Protein AF-A0A5C6QG01-F1 (afdb_monomer)

Organism: NCBI:txid89401

Structure (mmCIF, N/CA/C/O backbone):
data_AF-A0A5C6QG01-F1
#
_entry.id   AF-A0A5C6QG01-F1
#
loop_
_atom_site.group_PDB
_atom_site.id
_atom_site.type_symbol
_atom_site.label_atom_id
_atom_site.label_alt_id
_atom_site.label_comp_id
_atom_site.label_asym_id
_atom_site.label_entity_id
_atom_site.label_seq_id
_atom_site.pdbx_PDB_ins_code
_atom_site.Cartn_x
_atom_site.Cartn_y
_atom_site.Cartn_z
_atom_site.occupancy
_atom_site.B_iso_or_equiv
_atom_site.auth_seq_id
_atom_site.auth_comp_id
_atom_site.auth_asym_id
_atom_site.auth_atom_id
_atom_site.pdbx_PDB_model_num
ATOM 1 N N . MET A 1 1 ? 1.631 -19.355 11.812 1.00 61.16 1 MET A N 1
ATOM 2 C CA . MET A 1 1 ? 1.173 -19.157 10.414 1.00 61.16 1 MET A CA 1
ATOM 3 C C . MET A 1 1 ? 0.473 -17.817 10.198 1.00 61.16 1 MET A C 1
ATOM 5 O O . MET A 1 1 ? 0.927 -17.067 9.349 1.00 61.16 1 MET A O 1
ATOM 9 N N . PHE A 1 2 ? -0.559 -17.463 10.976 1.00 71.25 2 PHE A N 1
ATOM 10 C CA . PHE A 1 2 ? -1.342 -16.231 10.757 1.00 71.25 2 PHE A CA 1
ATOM 11 C C . PHE A 1 2 ? -0.507 -14.933 10.783 1.00 71.25 2 PHE A C 1
ATOM 13 O O . PHE A 1 2 ? -0.665 -14.075 9.923 1.00 71.25 2 PHE A O 1
ATOM 20 N N . ASN A 1 3 ? 0.452 -14.825 11.710 1.00 76.44 3 ASN A N 1
ATOM 21 C CA . ASN A 1 3 ? 1.293 -13.629 11.832 1.00 76.44 3 ASN A CA 1
ATOM 22 C C . ASN A 1 3 ? 2.228 -13.421 10.627 1.00 76.44 3 ASN A C 1
ATOM 24 O O . ASN A 1 3 ? 2.418 -12.289 10.189 1.00 76.44 3 ASN A O 1
ATOM 28 N N . PHE A 1 4 ? 2.762 -14.513 10.066 1.00 82.06 4 PHE A N 1
ATOM 29 C CA . PHE A 1 4 ? 3.597 -14.477 8.863 1.00 82.06 4 PHE A CA 1
ATOM 30 C C . PHE A 1 4 ? 2.789 -13.991 7.660 1.00 82.06 4 PHE A C 1
ATOM 32 O O . PHE A 1 4 ? 3.205 -13.052 6.997 1.00 82.06 4 PHE A O 1
ATOM 39 N N . ILE A 1 5 ? 1.584 -14.539 7.457 1.00 83.56 5 ILE A N 1
ATOM 40 C CA . ILE A 1 5 ? 0.675 -14.119 6.379 1.00 83.56 5 ILE A CA 1
ATOM 41 C C . ILE A 1 5 ? 0.360 -12.622 6.490 1.00 83.56 5 ILE A C 1
ATOM 43 O O . ILE A 1 5 ? 0.463 -11.906 5.502 1.00 83.56 5 ILE A O 1
ATOM 47 N N . ILE A 1 6 ? 0.051 -12.122 7.692 1.00 81.81 6 ILE A N 1
ATOM 48 C CA . ILE A 1 6 ? -0.205 -10.688 7.905 1.00 81.81 6 ILE A CA 1
ATOM 49 C C . ILE A 1 6 ? 1.010 -9.839 7.509 1.00 81.81 6 ILE A C 1
ATOM 51 O O . ILE A 1 6 ? 0.855 -8.827 6.827 1.00 81.81 6 ILE A 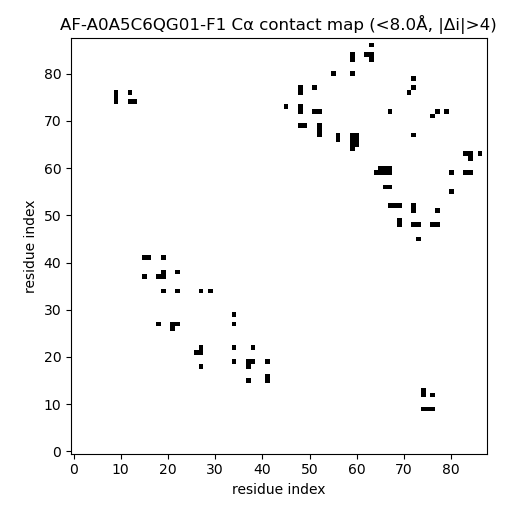O 1
ATOM 55 N N . HIS A 1 7 ? 2.213 -10.228 7.936 1.00 84.19 7 HIS A N 1
ATOM 56 C CA . HIS A 1 7 ? 3.427 -9.460 7.652 1.00 84.19 7 HIS A CA 1
ATOM 57 C C . HIS A 1 7 ? 3.780 -9.497 6.162 1.00 84.19 7 HIS A C 1
ATOM 59 O O . HIS A 1 7 ? 4.071 -8.451 5.584 1.00 84.19 7 HIS A O 1
ATOM 65 N N . SER A 1 8 ? 3.682 -10.663 5.522 1.00 86.19 8 SER A N 1
ATOM 66 C CA . SER A 1 8 ? 3.915 -10.819 4.085 1.00 86.19 8 SER A CA 1
ATOM 67 C C . SER A 1 8 ? 2.917 -10.014 3.256 1.00 86.19 8 SER A C 1
ATOM 69 O O . SER A 1 8 ? 3.328 -9.299 2.348 1.00 86.19 8 SER A O 1
ATOM 71 N N . THR A 1 9 ? 1.624 -10.046 3.591 1.00 87.00 9 THR A N 1
ATOM 72 C CA . THR A 1 9 ? 0.607 -9.261 2.876 1.00 87.00 9 THR A CA 1
ATOM 73 C C . THR A 1 9 ? 0.832 -7.760 3.038 1.00 87.00 9 THR A C 1
ATOM 75 O O . THR A 1 9 ? 0.689 -7.019 2.069 1.00 87.00 9 THR A O 1
ATOM 78 N N . LYS A 1 10 ? 1.249 -7.292 4.222 1.00 87.44 10 LYS A N 1
ATOM 79 C CA . LYS A 1 10 ? 1.625 -5.882 4.423 1.00 87.44 10 LYS A CA 1
ATOM 80 C C . LYS A 1 10 ? 2.851 -5.485 3.607 1.00 87.44 10 LYS A C 1
ATOM 82 O O . LYS A 1 10 ? 2.850 -4.419 3.000 1.00 87.44 10 LYS A O 1
ATOM 87 N N . ALA A 1 11 ? 3.874 -6.339 3.566 1.00 90.31 11 ALA A N 1
ATOM 88 C CA . ALA A 1 11 ? 5.061 -6.102 2.750 1.00 90.31 11 ALA A CA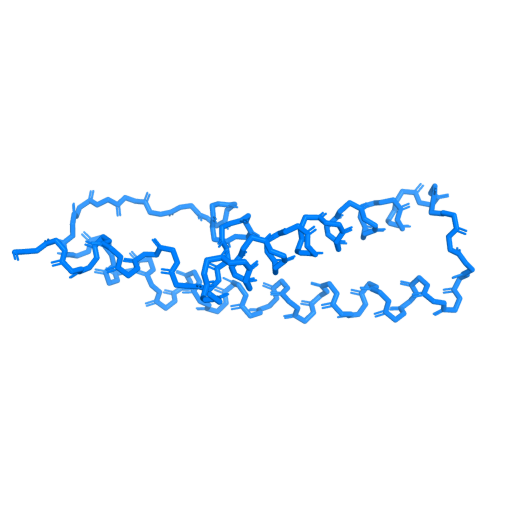 1
ATOM 89 C C . ALA A 1 11 ? 4.711 -6.042 1.254 1.00 90.31 11 ALA A C 1
ATOM 91 O O . ALA A 1 11 ? 5.175 -5.148 0.551 1.00 90.31 11 ALA A O 1
ATOM 92 N N . LEU A 1 12 ? 3.835 -6.935 0.783 1.00 91.50 12 LEU A N 1
ATOM 93 C CA . LEU A 1 12 ? 3.329 -6.927 -0.591 1.00 91.50 12 LEU A CA 1
ATOM 94 C C . LEU A 1 12 ? 2.500 -5.676 -0.895 1.00 91.50 12 LEU A C 1
ATOM 96 O O . LEU A 1 12 ? 2.673 -5.089 -1.957 1.00 91.50 12 LEU A O 1
ATOM 100 N N . LEU A 1 13 ? 1.646 -5.236 0.032 1.00 91.50 13 LEU A N 1
ATOM 101 C CA . LEU A 1 13 ? 0.862 -4.009 -0.116 1.00 91.50 13 LEU A CA 1
ATOM 102 C C . LEU A 1 13 ? 1.771 -2.775 -0.208 1.00 91.50 13 LEU A C 1
ATOM 104 O O . LEU A 1 13 ? 1.587 -1.938 -1.086 1.00 91.50 13 LEU A O 1
ATOM 108 N N . ALA A 1 14 ? 2.792 -2.688 0.648 1.00 91.81 14 ALA A N 1
ATOM 109 C CA . ALA A 1 14 ? 3.791 -1.625 0.577 1.00 91.81 14 ALA A CA 1
ATOM 110 C C . ALA A 1 14 ? 4.567 -1.663 -0.750 1.00 91.81 14 ALA A C 1
ATOM 112 O O . ALA A 1 14 ? 4.721 -0.630 -1.401 1.00 91.81 14 ALA A O 1
ATOM 113 N N . GLY A 1 15 ? 4.999 -2.851 -1.184 1.00 92.69 15 GLY A N 1
ATOM 114 C CA . GLY A 1 15 ? 5.659 -3.045 -2.476 1.00 92.69 15 GLY A CA 1
ATOM 115 C C . GLY A 1 15 ? 4.779 -2.617 -3.651 1.00 92.69 15 GLY A C 1
ATOM 116 O O . GLY A 1 15 ? 5.248 -1.914 -4.541 1.00 92.69 15 GLY A O 1
ATOM 117 N N . LEU A 1 16 ? 3.490 -2.962 -3.622 1.00 93.38 16 LEU A N 1
ATOM 118 C CA . LEU A 1 16 ? 2.507 -2.550 -4.621 1.00 93.38 16 LEU A CA 1
ATOM 119 C C . LEU A 1 16 ? 2.393 -1.021 -4.698 1.00 93.38 16 LEU A C 1
ATOM 121 O O . LEU A 1 16 ? 2.450 -0.472 -5.796 1.00 93.38 16 LEU A O 1
ATOM 125 N N . TRP A 1 17 ? 2.293 -0.327 -3.560 1.00 94.31 17 TRP A N 1
ATOM 126 C CA . TRP A 1 17 ? 2.244 1.138 -3.544 1.00 94.31 17 TRP A CA 1
ATOM 127 C C . TRP A 1 17 ? 3.521 1.772 -4.095 1.00 94.31 17 TRP A C 1
ATOM 129 O O . TRP A 1 17 ? 3.438 2.676 -4.924 1.00 94.31 17 TRP A O 1
ATOM 139 N N . ILE A 1 18 ? 4.695 1.278 -3.688 1.00 93.25 18 ILE A N 1
ATOM 140 C CA . ILE A 1 18 ? 5.987 1.770 -4.189 1.00 93.25 18 ILE A CA 1
ATOM 141 C C . ILE A 1 18 ? 6.062 1.597 -5.708 1.00 93.25 18 ILE A C 1
ATOM 143 O O . ILE A 1 18 ? 6.359 2.552 -6.422 1.00 93.25 18 ILE A O 1
ATOM 147 N N . MET A 1 19 ? 5.737 0.406 -6.215 1.00 92.81 19 MET A N 1
ATOM 148 C CA . MET A 1 19 ? 5.773 0.125 -7.650 1.00 92.81 19 MET A CA 1
ATOM 149 C C . MET A 1 19 ? 4.744 0.947 -8.432 1.00 92.81 19 MET A C 1
ATOM 151 O O . MET A 1 19 ? 5.043 1.403 -9.535 1.00 92.81 19 MET A O 1
ATOM 155 N N . ALA A 1 20 ? 3.560 1.193 -7.866 1.00 92.44 20 ALA A N 1
ATOM 156 C CA . ALA A 1 20 ? 2.552 2.050 -8.483 1.00 92.44 20 ALA A CA 1
ATOM 157 C C . ALA A 1 20 ? 3.034 3.506 -8.581 1.00 92.44 20 ALA A C 1
ATOM 159 O O . ALA A 1 20 ? 2.886 4.125 -9.634 1.00 92.44 20 ALA A O 1
ATOM 160 N N . ILE A 1 21 ? 3.667 4.036 -7.528 1.00 93.25 21 ILE A N 1
ATOM 161 C CA . ILE A 1 21 ? 4.257 5.384 -7.532 1.00 93.25 21 ILE A CA 1
ATOM 162 C C . ILE A 1 21 ? 5.387 5.470 -8.564 1.00 93.25 21 ILE A C 1
ATOM 164 O O . ILE A 1 21 ? 5.394 6.390 -9.378 1.00 93.25 21 ILE A O 1
ATOM 168 N N . LEU A 1 22 ? 6.303 4.495 -8.590 1.00 93.06 22 LEU A N 1
ATOM 169 C CA . LEU A 1 22 ? 7.373 4.440 -9.594 1.00 93.06 22 LEU A CA 1
ATOM 170 C C . LEU A 1 22 ? 6.815 4.390 -11.021 1.00 93.06 22 LEU A C 1
ATOM 172 O O . LEU A 1 22 ? 7.349 5.051 -11.912 1.00 93.06 22 LEU A O 1
ATOM 176 N N . GLY A 1 23 ? 5.720 3.655 -11.229 1.00 89.69 23 GLY A N 1
ATOM 177 C CA . GLY A 1 23 ? 4.986 3.638 -12.490 1.00 89.69 23 GLY A CA 1
ATOM 178 C C . GLY A 1 23 ? 4.428 5.012 -12.863 1.00 89.69 23 GLY A C 1
ATOM 179 O O . GLY A 1 23 ? 4.659 5.494 -13.967 1.00 89.69 23 GLY A O 1
ATOM 180 N N . LEU A 1 24 ? 3.742 5.689 -11.943 1.00 89.25 24 LEU A N 1
ATOM 181 C CA . LEU A 1 24 ? 3.161 7.012 -12.203 1.00 89.25 24 LEU A CA 1
ATOM 182 C C . LEU A 1 24 ? 4.216 8.079 -12.524 1.00 89.25 24 LEU A C 1
ATOM 184 O O . LEU A 1 24 ? 3.970 8.948 -13.356 1.00 89.25 24 LEU A O 1
ATOM 188 N N . VAL A 1 25 ? 5.396 7.997 -11.906 1.00 92.00 25 VAL A N 1
ATOM 189 C CA . VAL A 1 25 ? 6.510 8.930 -12.156 1.00 92.00 25 VAL A CA 1
ATOM 190 C C . VAL A 1 25 ? 7.383 8.477 -13.341 1.00 92.00 25 VAL A C 1
ATOM 192 O O . VAL A 1 25 ? 8.347 9.144 -13.692 1.00 92.00 25 VAL A O 1
ATOM 195 N N . SER A 1 26 ? 7.031 7.379 -14.022 1.00 85.56 26 SER A N 1
ATOM 196 C CA . SER A 1 26 ? 7.777 6.830 -15.170 1.00 85.56 26 SER A CA 1
ATOM 197 C C . SER A 1 26 ? 9.229 6.424 -14.856 1.00 85.56 26 SER A C 1
ATOM 199 O O . SER A 1 26 ? 10.080 6.426 -15.739 1.00 85.56 26 SER A O 1
ATOM 201 N N . ILE A 1 27 ? 9.516 6.045 -13.603 1.00 90.81 27 ILE A N 1
ATOM 202 C CA . ILE A 1 27 ? 10.830 5.543 -13.135 1.00 90.81 27 ILE A CA 1
ATOM 203 C C . ILE A 1 27 ? 10.762 4.021 -12.875 1.00 90.81 27 ILE A C 1
ATOM 205 O O . ILE A 1 27 ? 11.649 3.416 -12.278 1.00 90.81 27 ILE A O 1
ATOM 209 N N . SER A 1 28 ? 9.674 3.367 -13.286 1.00 85.38 28 SER A N 1
ATOM 210 C CA . SER A 1 28 ? 9.481 1.941 -13.034 1.00 85.38 28 SER A CA 1
ATOM 211 C C . SER A 1 28 ? 10.498 1.092 -13.804 1.00 85.38 28 SER A C 1
ATOM 213 O O . SER A 1 28 ? 10.663 1.289 -15.006 1.00 85.38 28 SER A O 1
ATOM 215 N N . PRO A 1 29 ? 11.132 0.096 -13.157 1.00 86.44 29 PRO A N 1
ATOM 216 C CA . PRO A 1 29 ? 11.983 -0.873 -13.845 1.00 86.44 29 PRO A CA 1
ATOM 217 C C . PRO A 1 29 ? 11.176 -1.915 -14.645 1.00 86.44 29 PRO A C 1
ATOM 219 O O . PRO A 1 29 ? 11.763 -2.768 -15.306 1.00 86.44 29 PRO A O 1
ATOM 222 N N . LEU A 1 30 ? 9.840 -1.899 -14.550 1.00 86.75 30 LEU A N 1
ATOM 223 C CA . LEU A 1 30 ? 8.969 -2.831 -15.265 1.00 86.75 30 LEU A CA 1
ATOM 224 C C . LEU A 1 30 ? 8.746 -2.399 -16.721 1.00 86.75 30 LEU A C 1
ATOM 226 O O . LEU A 1 30 ? 8.604 -1.206 -16.987 1.00 86.75 30 LEU A O 1
ATOM 230 N N . PRO A 1 31 ? 8.584 -3.358 -17.650 1.00 89.56 31 PRO A N 1
ATOM 231 C CA . PRO A 1 31 ? 8.064 -3.064 -18.980 1.00 89.56 31 PRO A CA 1
ATOM 232 C C . PRO A 1 31 ? 6.664 -2.436 -18.910 1.00 89.56 31 PRO A C 1
ATOM 234 O O . PRO A 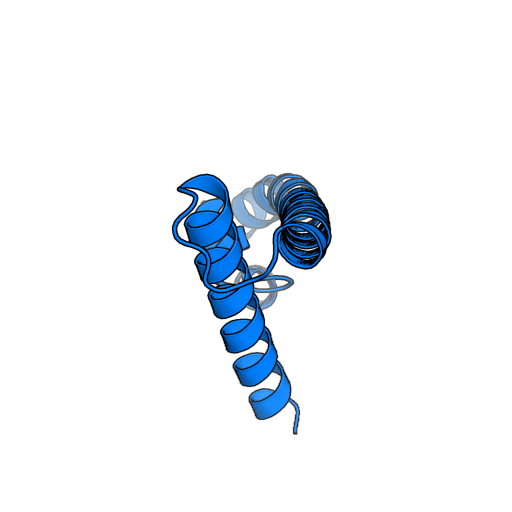1 31 ? 5.868 -2.752 -18.019 1.00 89.56 31 PRO A O 1
ATOM 237 N N . SER A 1 32 ? 6.343 -1.591 -19.890 1.00 85.25 32 SER A N 1
ATOM 238 C CA . SER A 1 32 ? 5.091 -0.820 -19.956 1.00 85.25 32 SER A CA 1
ATOM 239 C C . SER A 1 32 ? 3.830 -1.689 -19.879 1.00 85.25 32 SER A C 1
ATOM 241 O O . SER A 1 32 ? 2.858 -1.311 -19.226 1.00 85.25 32 SER A O 1
ATOM 243 N N . GLU A 1 33 ? 3.860 -2.879 -20.478 1.00 87.56 33 GLU A N 1
ATOM 244 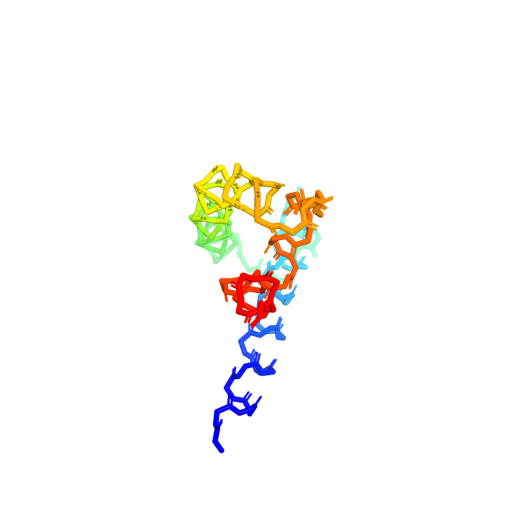C CA . GLU A 1 33 ? 2.761 -3.850 -20.439 1.00 87.56 33 GLU A CA 1
ATOM 245 C C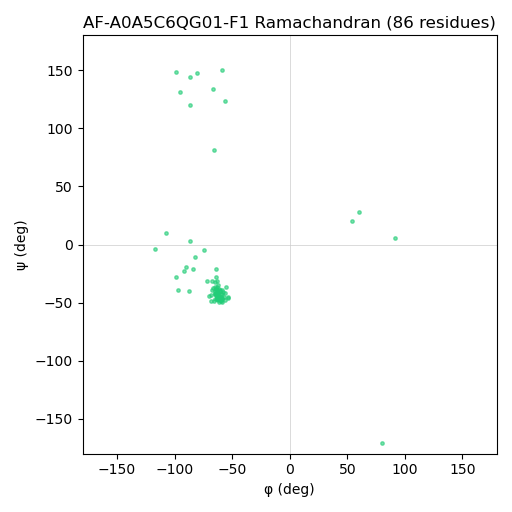 . GLU A 1 33 ? 2.430 -4.274 -19.000 1.00 87.56 33 GLU A C 1
ATOM 247 O O . GLU A 1 33 ? 1.279 -4.210 -18.572 1.00 87.56 33 GLU A O 1
ATOM 252 N N . TYR A 1 34 ? 3.448 -4.627 -18.209 1.00 89.81 34 TYR A N 1
ATOM 253 C CA . TYR A 1 34 ? 3.284 -5.022 -16.806 1.00 89.81 34 TYR A CA 1
ATOM 254 C C . TYR A 1 34 ? 2.932 -3.845 -15.901 1.00 89.81 34 TYR A C 1
ATOM 256 O O . TYR A 1 34 ? 2.204 -4.014 -14.921 1.00 89.81 34 TYR A O 1
ATOM 264 N N . GLN A 1 35 ? 3.409 -2.649 -16.237 1.00 88.88 35 GLN A N 1
ATOM 265 C CA . GLN A 1 35 ? 3.088 -1.436 -15.500 1.00 88.88 35 GLN A CA 1
ATOM 266 C C . GLN A 1 35 ? 1.592 -1.103 -15.572 1.00 88.88 35 GLN A C 1
ATOM 268 O O . GLN A 1 35 ? 1.018 -0.712 -14.556 1.00 88.88 35 GLN A O 1
ATOM 273 N N . LEU A 1 36 ? 0.943 -1.312 -16.724 1.00 88.75 36 LEU A N 1
ATOM 274 C CA . LEU A 1 36 ? -0.506 -1.125 -16.861 1.00 88.75 36 LEU A CA 1
ATOM 275 C C . LEU A 1 36 ? -1.292 -2.094 -15.970 1.00 88.75 36 LEU A C 1
ATOM 277 O O . LEU A 1 36 ? -2.189 -1.661 -15.244 1.00 88.75 36 LEU A O 1
ATOM 281 N N . TYR A 1 37 ? -0.929 -3.380 -15.964 1.00 92.56 37 TYR A N 1
ATOM 282 C CA . TYR A 1 37 ? -1.572 -4.369 -15.091 1.00 92.56 37 TYR A CA 1
ATOM 283 C C . TYR A 1 37 ? -1.361 -4.051 -13.607 1.00 92.56 37 TYR A C 1
ATOM 285 O O . TYR A 1 37 ? -2.301 -4.140 -12.815 1.00 92.56 37 TYR A O 1
ATOM 293 N N . LEU A 1 38 ? -0.149 -3.635 -13.227 1.00 93.00 38 LEU A N 1
ATOM 294 C CA . LEU A 1 38 ? 0.166 -3.249 -11.853 1.00 93.00 38 LEU A CA 1
ATOM 295 C C . LEU A 1 38 ? -0.643 -2.026 -11.416 1.00 93.00 38 LEU A C 1
ATOM 297 O O . LEU A 1 38 ? -1.175 -2.007 -10.307 1.00 93.00 38 LEU A O 1
ATOM 301 N N . LEU A 1 39 ? -0.775 -1.024 -12.287 1.00 92.50 39 LEU A N 1
ATOM 302 C CA . LEU A 1 39 ? -1.536 0.185 -11.992 1.00 92.50 39 LEU A CA 1
ATOM 303 C C . LEU A 1 39 ? -3.038 -0.107 -11.880 1.00 92.50 39 LEU A C 1
ATOM 305 O O . LEU A 1 39 ? -3.692 0.406 -10.972 1.00 92.50 39 LEU A O 1
ATOM 309 N N . ALA A 1 40 ? -3.574 -0.978 -12.740 1.00 93.62 40 ALA A N 1
ATOM 310 C CA . ALA A 1 40 ? -4.954 -1.448 -12.641 1.00 93.62 40 ALA A CA 1
ATOM 311 C C . ALA A 1 40 ? -5.202 -2.189 -11.317 1.00 93.62 40 ALA A C 1
ATOM 313 O O . ALA A 1 40 ? -6.176 -1.899 -10.619 1.00 93.62 40 ALA A O 1
ATOM 314 N N . LEU A 1 41 ? -4.290 -3.087 -10.924 1.00 94.31 41 LEU A N 1
ATOM 315 C CA . LEU A 1 41 ? -4.354 -3.780 -9.637 1.00 94.31 41 LEU A CA 1
ATOM 316 C C . LEU A 1 41 ? -4.306 -2.791 -8.464 1.00 94.31 41 LEU A C 1
ATOM 318 O O . LEU A 1 41 ? -5.137 -2.875 -7.561 1.00 94.31 41 LEU A O 1
ATOM 322 N N . ALA A 1 42 ? -3.382 -1.828 -8.493 1.00 94.25 42 ALA A N 1
ATOM 323 C CA . ALA A 1 42 ? -3.282 -0.789 -7.472 1.00 94.25 42 ALA A CA 1
ATOM 324 C C . ALA A 1 42 ? -4.552 0.068 -7.388 1.00 94.25 42 ALA A C 1
ATOM 326 O O . ALA A 1 42 ? -5.010 0.370 -6.287 1.00 94.25 42 ALA A O 1
ATOM 327 N N . GLY A 1 43 ? -5.170 0.386 -8.528 1.00 94.56 43 GLY A N 1
ATOM 328 C CA . GLY A 1 43 ? -6.456 1.076 -8.591 1.00 94.56 43 GLY A CA 1
ATOM 329 C C . GLY A 1 43 ? -7.591 0.281 -7.940 1.00 94.56 43 GLY A C 1
ATOM 330 O O . GLY A 1 43 ? -8.338 0.829 -7.132 1.00 94.56 43 GLY A O 1
ATOM 331 N N . ILE A 1 44 ? -7.697 -1.022 -8.217 1.00 94.44 44 ILE A N 1
ATOM 332 C CA . ILE A 1 44 ? -8.706 -1.891 -7.585 1.00 94.44 44 ILE A CA 1
ATOM 333 C C . ILE A 1 44 ? -8.488 -1.953 -6.071 1.00 94.44 44 ILE A C 1
ATOM 335 O O . ILE A 1 44 ? -9.429 -1.763 -5.298 1.00 94.44 44 ILE A O 1
ATOM 339 N N . VAL A 1 45 ? -7.246 -2.176 -5.634 1.00 92.88 45 VAL A N 1
ATOM 340 C CA . VAL A 1 45 ? -6.894 -2.210 -4.209 1.00 92.88 45 VAL A CA 1
ATOM 341 C C . VAL A 1 45 ? -7.236 -0.876 -3.544 1.00 92.88 45 VAL A C 1
ATOM 343 O O . VAL A 1 45 ? -7.821 -0.871 -2.460 1.00 92.88 45 VAL A O 1
ATOM 346 N N . LEU A 1 46 ? -6.950 0.254 -4.194 1.00 92.69 46 LEU A N 1
ATOM 347 C CA . LEU A 1 46 ? -7.309 1.585 -3.707 1.00 92.69 46 LEU A CA 1
ATOM 348 C C . LEU A 1 46 ? -8.823 1.744 -3.520 1.00 92.69 46 LEU A C 1
ATOM 350 O O . LEU A 1 46 ? -9.259 2.242 -2.482 1.00 92.69 46 LEU A O 1
ATOM 354 N N . LEU A 1 47 ? -9.625 1.297 -4.493 1.00 93.25 47 LEU A N 1
ATOM 355 C CA . LEU A 1 47 ? -11.088 1.356 -4.419 1.00 93.25 47 LEU A CA 1
ATOM 356 C C . LEU A 1 47 ? -11.635 0.528 -3.255 1.00 93.25 47 LEU A C 1
ATOM 358 O O . LEU A 1 47 ? -12.513 0.999 -2.532 1.00 93.25 47 LEU A O 1
ATOM 362 N N . VAL A 1 48 ? -11.093 -0.670 -3.031 1.00 92.19 48 VAL A N 1
ATOM 363 C CA . VAL A 1 48 ? -11.479 -1.512 -1.889 1.00 92.19 48 VAL A CA 1
ATOM 364 C C . VAL A 1 48 ? -11.196 -0.792 -0.567 1.00 92.19 48 VAL A C 1
ATOM 366 O O . VAL A 1 48 ? -12.096 -0.688 0.267 1.00 92.19 48 VAL A O 1
ATOM 369 N N . HIS A 1 49 ? -10.001 -0.215 -0.405 1.00 91.25 49 HIS A N 1
ATOM 370 C CA . HIS A 1 49 ? -9.649 0.559 0.792 1.00 91.25 49 HIS A CA 1
ATOM 371 C C . HIS A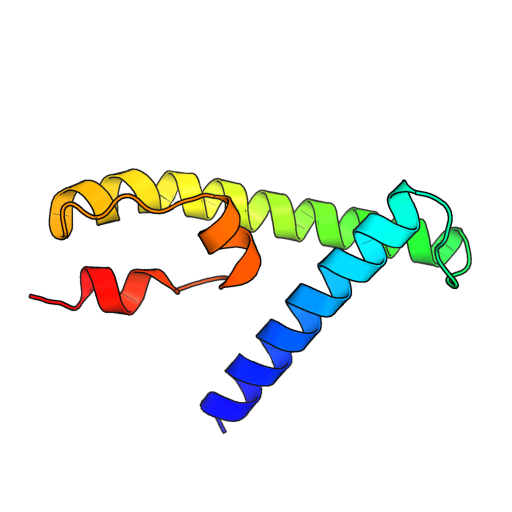 1 49 ? -10.515 1.816 0.959 1.00 91.25 49 HIS A C 1
ATOM 373 O O . HIS A 1 49 ? -10.794 2.232 2.083 1.00 91.25 49 HIS A O 1
ATOM 379 N N . LEU A 1 50 ? -10.964 2.431 -0.139 1.00 91.56 50 LEU A N 1
ATOM 380 C CA . LEU A 1 50 ? -11.852 3.592 -0.096 1.00 91.56 50 LEU A CA 1
ATOM 381 C C . LEU A 1 50 ? -13.246 3.214 0.415 1.00 91.56 50 LEU A C 1
ATOM 383 O O . LEU A 1 50 ? -13.761 3.862 1.328 1.00 91.56 50 LEU A O 1
ATOM 387 N N . ILE A 1 51 ? -13.837 2.153 -0.140 1.00 91.31 51 ILE A N 1
ATOM 388 C CA . ILE A 1 51 ? -15.139 1.627 0.297 1.00 91.31 51 ILE A CA 1
ATOM 389 C C . ILE A 1 51 ? -15.073 1.247 1.776 1.00 91.31 51 ILE A C 1
ATOM 391 O O . ILE A 1 51 ? -15.944 1.609 2.567 1.00 91.31 51 ILE A O 1
ATOM 395 N N . GLU A 1 52 ? -14.006 0.557 2.155 1.00 89.31 52 GLU A N 1
ATOM 396 C CA . GLU A 1 52 ? -13.736 0.155 3.523 1.00 89.31 52 GLU A CA 1
ATOM 397 C C . GLU A 1 52 ? -13.615 1.347 4.477 1.00 89.31 52 GLU A C 1
ATOM 399 O O . GLU A 1 52 ? -14.284 1.381 5.513 1.00 89.31 52 GLU A O 1
ATOM 404 N N . PHE A 1 53 ? -12.830 2.361 4.113 1.00 90.25 53 PHE A N 1
ATOM 405 C CA . PHE A 1 53 ? -12.694 3.579 4.901 1.00 90.25 53 PHE A CA 1
ATOM 406 C C . PHE A 1 53 ? -14.051 4.246 5.146 1.00 90.25 53 PHE A C 1
ATOM 408 O O . PHE A 1 53 ? -14.379 4.568 6.289 1.00 90.25 53 PHE A O 1
ATOM 41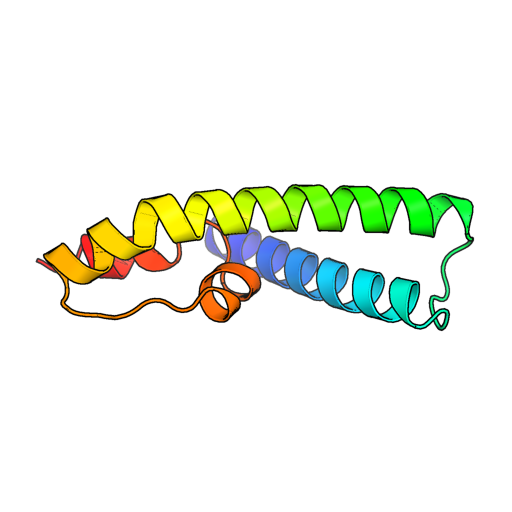5 N N . PHE A 1 54 ? -14.874 4.406 4.107 1.00 89.19 54 PHE A N 1
ATOM 416 C CA . PHE A 1 54 ? -16.210 4.988 4.252 1.00 89.19 54 PHE A CA 1
ATOM 417 C C . PHE A 1 54 ? -17.131 4.134 5.128 1.00 89.19 54 PHE A C 1
ATOM 419 O O . PHE A 1 54 ? -17.812 4.672 6.006 1.00 89.19 54 PHE A O 1
ATOM 426 N N . ALA A 1 55 ? -17.125 2.813 4.938 1.00 88.12 55 ALA A N 1
ATOM 427 C CA . ALA A 1 55 ? -17.953 1.888 5.708 1.00 88.12 55 ALA A CA 1
ATOM 428 C C . ALA A 1 55 ? -17.573 1.850 7.198 1.00 88.12 55 ALA A C 1
ATOM 430 O O . ALA A 1 55 ? -18.437 1.635 8.058 1.00 8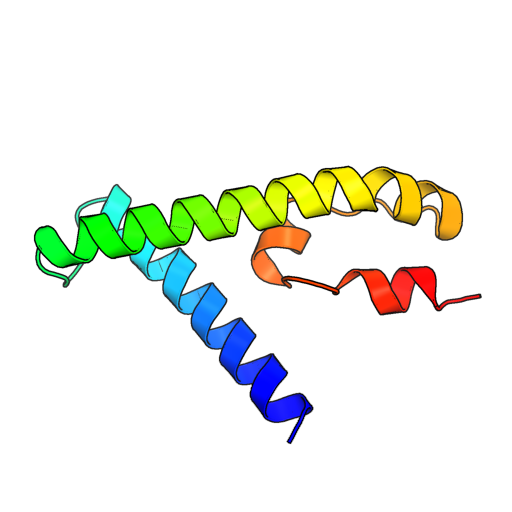8.12 55 ALA A O 1
ATOM 431 N N . MET A 1 56 ? -16.290 2.053 7.512 1.00 88.31 56 MET A N 1
ATOM 432 C CA . MET A 1 56 ? -15.762 1.912 8.867 1.00 88.31 56 MET A CA 1
ATOM 433 C C . MET A 1 56 ? -15.606 3.236 9.613 1.00 88.31 56 MET A C 1
ATOM 435 O O . MET A 1 56 ? -15.749 3.235 10.836 1.00 88.31 56 MET A O 1
ATOM 439 N N . LYS A 1 57 ? -15.388 4.366 8.929 1.00 85.25 57 LYS A N 1
ATOM 440 C CA . LYS A 1 57 ? -15.163 5.683 9.557 1.00 85.25 57 LYS A CA 1
ATOM 441 C C . LYS A 1 57 ? -16.266 6.054 10.544 1.00 85.25 57 LYS A C 1
ATOM 443 O O . LYS A 1 57 ? -15.980 6.488 11.657 1.00 85.25 57 LYS A O 1
ATOM 448 N N . THR A 1 58 ? -17.523 5.855 10.158 1.00 84.06 58 THR A N 1
ATOM 449 C CA . THR A 1 58 ? -18.684 6.159 11.006 1.00 84.06 58 THR A CA 1
ATOM 450 C C . THR A 1 58 ? -18.794 5.186 12.178 1.00 84.06 58 THR A C 1
ATOM 452 O O . THR A 1 58 ? -18.979 5.606 13.321 1.00 84.06 58 THR A O 1
ATOM 455 N N . LYS A 1 59 ? -18.604 3.886 11.919 1.00 84.38 59 LYS A N 1
ATOM 456 C CA . LYS A 1 59 ? -18.670 2.830 12.938 1.00 84.38 59 LYS A CA 1
ATOM 457 C C . LYS A 1 59 ? -17.589 2.993 14.003 1.00 84.38 59 LYS A C 1
ATOM 459 O O . LYS A 1 59 ? -17.913 2.934 15.186 1.00 84.38 59 LYS A O 1
ATOM 464 N N . VAL A 1 60 ? -16.339 3.231 13.610 1.00 84.69 60 VAL A N 1
ATOM 465 C CA . VAL A 1 60 ? -15.225 3.420 14.552 1.00 84.69 60 VAL A CA 1
ATOM 466 C C . VAL A 1 60 ? -15.423 4.696 15.365 1.00 84.69 60 VAL A C 1
ATOM 468 O O . VAL A 1 60 ? -15.424 4.621 16.592 1.00 84.69 60 VAL A O 1
ATOM 471 N N . LYS A 1 61 ? -15.737 5.828 14.718 1.00 83.06 61 LYS A N 1
ATOM 472 C CA . LYS A 1 61 ? -16.003 7.093 15.420 1.00 83.06 61 LYS A CA 1
ATOM 473 C C . LYS A 1 61 ? -17.119 6.957 16.461 1.00 83.06 61 LYS A C 1
ATOM 47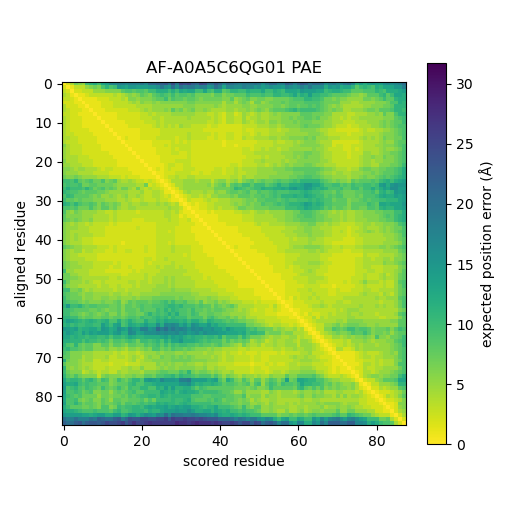5 O O . LYS A 1 61 ? -16.976 7.447 17.573 1.00 83.06 61 LYS A O 1
ATOM 480 N N . SER A 1 62 ? -18.197 6.239 16.133 1.00 82.88 62 SER A N 1
ATOM 481 C CA . SER A 1 62 ? -19.323 6.028 17.055 1.00 82.88 62 SER A CA 1
ATOM 482 C C . SER A 1 62 ? -18.991 5.161 18.275 1.00 82.88 62 SER A C 1
ATOM 484 O O . SER A 1 62 ? -19.580 5.356 19.334 1.00 82.88 62 SER A O 1
ATOM 486 N N . LYS A 1 63 ? -18.069 4.196 18.143 1.00 82.44 63 LYS A N 1
ATOM 487 C CA . LYS A 1 63 ? -17.777 3.208 19.194 1.00 82.44 63 LYS A CA 1
ATOM 488 C C . LYS A 1 63 ? -16.582 3.565 20.066 1.00 82.44 63 LYS A C 1
ATOM 490 O O . LYS A 1 63 ? -16.627 3.287 21.258 1.00 82.44 63 LYS A O 1
ATOM 495 N N . SER A 1 64 ? -15.525 4.120 19.484 1.00 76.81 64 SER A N 1
ATOM 496 C CA . SER A 1 64 ? -14.269 4.388 20.192 1.00 76.81 64 SER A CA 1
ATOM 497 C C . SER A 1 64 ? -13.916 5.873 20.269 1.00 76.81 64 SER A C 1
ATOM 499 O O . SER A 1 64 ? -12.924 6.206 20.906 1.00 76.81 64 SER A O 1
ATOM 501 N N . ASN A 1 65 ? -14.697 6.766 19.640 1.00 78.50 65 ASN A N 1
ATOM 502 C CA . ASN A 1 65 ? -14.372 8.195 19.486 1.00 78.50 65 ASN A CA 1
ATOM 503 C C . ASN A 1 65 ? -12.989 8.439 18.837 1.00 78.50 65 ASN A C 1
ATOM 505 O O . ASN A 1 65 ? -12.402 9.509 18.958 1.00 78.50 65 ASN A O 1
ATOM 509 N N . ILE A 1 66 ? -12.455 7.430 18.141 1.00 80.62 66 ILE A N 1
ATOM 510 C CA . ILE A 1 66 ? -11.194 7.517 17.405 1.00 80.62 66 ILE A CA 1
ATOM 511 C C . ILE A 1 66 ? -11.517 7.855 15.953 1.00 80.62 66 ILE A C 1
ATOM 513 O O . ILE A 1 66 ? -12.360 7.214 15.317 1.00 80.62 66 ILE A O 1
ATOM 517 N N . GLU A 1 67 ? -10.820 8.848 15.411 1.00 80.75 67 GLU A N 1
ATOM 518 C CA . GLU A 1 67 ? -10.877 9.168 13.991 1.00 80.75 67 GLU A CA 1
ATOM 519 C C . GLU A 1 67 ? -9.853 8.324 13.234 1.00 80.75 67 GLU A C 1
ATOM 521 O O . GLU A 1 67 ? -8.655 8.384 13.496 1.00 80.75 67 GLU A O 1
ATOM 526 N N . ILE A 1 68 ? -10.334 7.516 12.290 1.00 83.81 68 ILE A N 1
ATOM 527 C CA . ILE A 1 68 ? -9.466 6.775 11.374 1.00 83.81 68 ILE A CA 1
ATOM 528 C C . ILE A 1 68 ? -9.134 7.647 10.164 1.00 83.81 68 ILE A C 1
ATOM 530 O O . ILE A 1 68 ? -9.985 8.401 9.682 1.00 83.81 68 ILE A O 1
ATOM 534 N N . SER A 1 69 ? -7.908 7.525 9.652 1.00 86.56 69 SER A N 1
ATOM 535 C CA . SER A 1 69 ? -7.477 8.186 8.417 1.00 86.56 69 SER A CA 1
ATOM 536 C C . SER A 1 69 ? -7.531 7.234 7.220 1.00 86.56 69 SER A C 1
ATOM 538 O O . SER A 1 69 ? -7.276 6.031 7.335 1.00 86.56 69 SER A O 1
ATOM 540 N N . PHE A 1 70 ? -7.811 7.781 6.037 1.00 86.12 70 PHE A N 1
ATOM 541 C CA . PHE A 1 70 ? -7.753 7.019 4.791 1.00 86.12 70 PHE A CA 1
ATOM 542 C C . PHE A 1 70 ? -6.334 6.497 4.522 1.00 86.12 70 PHE A C 1
ATOM 544 O O . PHE A 1 70 ? -6.167 5.343 4.140 1.00 86.12 70 PHE A O 1
ATOM 551 N N . VAL A 1 71 ? -5.305 7.295 4.831 1.00 85.12 71 VAL A N 1
ATOM 552 C CA . VAL A 1 71 ? -3.896 6.886 4.687 1.00 85.12 71 VAL A CA 1
ATOM 553 C C . VAL A 1 71 ? -3.568 5.712 5.611 1.00 85.12 71 VAL A C 1
ATOM 555 O O . VAL A 1 71 ? -2.886 4.775 5.211 1.00 85.12 71 VAL A O 1
ATOM 558 N N . GLN A 1 72 ? -4.107 5.709 6.835 1.00 82.94 72 GLN A N 1
ATOM 559 C CA . GLN A 1 72 ? -3.955 4.564 7.736 1.00 82.94 72 GLN A CA 1
ATOM 560 C C . GLN A 1 72 ? -4.650 3.321 7.178 1.00 82.94 72 GLN A C 1
ATOM 562 O O . GLN A 1 72 ? -4.080 2.238 7.228 1.00 82.94 72 GLN A O 1
ATOM 567 N N . THR A 1 73 ? -5.834 3.480 6.587 1.00 86.06 73 THR A N 1
ATOM 568 C CA . THR A 1 73 ? -6.550 2.377 5.930 1.00 86.06 73 THR A CA 1
ATOM 569 C C . THR A 1 73 ? -5.723 1.797 4.784 1.00 86.06 73 THR A C 1
ATOM 571 O O . THR A 1 73 ? -5.504 0.592 4.748 1.00 86.06 73 THR A O 1
ATOM 574 N N . MET A 1 74 ? -5.155 2.653 3.935 1.00 87.94 74 MET A N 1
ATOM 575 C CA . MET A 1 74 ? -4.304 2.277 2.802 1.00 87.94 74 MET A CA 1
ATOM 576 C C . MET A 1 74 ? -3.001 1.557 3.205 1.00 87.94 74 MET A C 1
ATOM 578 O O . MET A 1 74 ? -2.549 0.664 2.489 1.00 87.94 74 MET A O 1
ATOM 582 N N . LEU A 1 75 ? -2.383 1.943 4.329 1.00 82.75 75 LEU A N 1
ATOM 583 C CA . LEU A 1 75 ? -1.107 1.376 4.792 1.00 82.75 75 LEU A CA 1
ATOM 584 C C . LEU A 1 75 ? -1.277 0.120 5.652 1.00 82.75 75 LEU A C 1
ATOM 586 O O . LEU A 1 75 ? -0.484 -0.816 5.555 1.00 82.75 75 LEU A O 1
ATOM 590 N N . TRP A 1 76 ? -2.282 0.104 6.527 1.00 80.44 76 TRP A N 1
ATOM 591 C CA . TRP A 1 76 ? -2.491 -0.992 7.474 1.00 80.44 76 TRP A CA 1
ATOM 592 C C . TRP A 1 76 ? -3.388 -2.099 6.923 1.00 80.44 76 TRP A C 1
ATOM 594 O O . TRP A 1 76 ? -3.310 -3.227 7.419 1.00 80.44 76 TRP A O 1
ATOM 604 N N . GLY A 1 77 ? -4.167 -1.800 5.883 1.00 74.25 77 GLY A N 1
ATOM 605 C CA . GLY A 1 77 ? -4.978 -2.758 5.151 1.00 74.25 77 GLY A CA 1
ATOM 606 C C . GLY A 1 77 ? -6.300 -3.131 5.822 1.00 74.25 77 GLY A C 1
ATOM 607 O O . GLY A 1 77 ? -6.711 -2.556 6.843 1.00 74.25 77 GLY A O 1
ATOM 608 N N . PHE A 1 78 ? -6.929 -4.152 5.232 1.00 68.94 78 PHE A N 1
ATOM 609 C CA . PHE A 1 78 ? -8.192 -4.733 5.677 1.00 68.94 78 PHE A CA 1
ATOM 610 C C . PHE A 1 78 ? -8.111 -5.198 7.137 1.00 68.94 78 PHE A C 1
ATOM 612 O O . PHE A 1 78 ? -7.280 -6.027 7.513 1.00 68.94 78 PHE A O 1
ATOM 619 N N . GLY A 1 79 ? -9.012 -4.685 7.969 1.00 70.38 79 GLY A N 1
ATOM 620 C CA . GLY A 1 79 ? -9.215 -5.122 9.347 1.00 70.38 79 GLY A CA 1
ATOM 621 C C . GLY A 1 79 ? -8.415 -4.392 10.428 1.00 70.38 79 GLY A C 1
ATOM 622 O O . GLY A 1 79 ? -8.521 -4.783 11.590 1.00 70.38 79 GLY A O 1
ATOM 623 N N . HIS A 1 80 ? -7.659 -3.329 10.132 1.00 78.06 80 HIS A N 1
ATOM 624 C CA . HIS A 1 80 ? -6.869 -2.645 11.174 1.00 78.06 80 HIS A CA 1
ATOM 625 C C . HIS A 1 80 ? -7.723 -1.989 12.285 1.00 78.06 80 HIS A C 1
ATOM 627 O O . HIS A 1 80 ? -7.237 -1.789 13.396 1.00 78.06 80 HIS A O 1
ATOM 633 N N . TRP A 1 81 ? -9.006 -1.707 12.033 1.00 78.06 81 TRP A N 1
ATOM 634 C CA . TRP A 1 81 ? -9.971 -1.215 13.035 1.00 78.06 81 TRP A CA 1
ATOM 635 C C . TRP A 1 81 ? -10.590 -2.312 13.908 1.00 78.06 81 TRP A C 1
ATOM 637 O O . TRP A 1 81 ? -11.271 -1.984 14.878 1.00 78.06 81 TRP A O 1
ATOM 647 N N . LEU A 1 82 ? -10.423 -3.604 13.594 1.00 78.94 82 LEU A N 1
ATOM 648 C CA . LEU A 1 82 ? -11.028 -4.691 14.384 1.00 78.94 82 LEU A CA 1
ATOM 649 C C . LEU A 1 82 ? -10.685 -4.595 15.882 1.00 78.94 82 LEU A C 1
ATOM 651 O O . LEU A 1 82 ? -11.610 -4.698 16.691 1.00 78.94 82 LEU A O 1
ATOM 655 N N . PRO A 1 83 ? -9.421 -4.348 16.281 1.00 77.44 83 PRO A N 1
ATOM 656 C CA . PRO A 1 83 ? -9.075 -4.123 17.683 1.00 77.44 83 PRO A CA 1
ATOM 657 C C . PRO A 1 83 ? -9.788 -2.904 18.285 1.00 77.44 83 PRO A C 1
ATOM 659 O O . PRO A 1 83 ? -10.293 -2.985 19.402 1.00 77.44 83 PRO A O 1
ATOM 662 N N . LEU A 1 84 ? -9.915 -1.810 17.522 1.00 77.56 84 LEU A N 1
ATOM 663 C CA . LEU A 1 84 ? -10.592 -0.580 17.959 1.00 77.56 84 LEU A CA 1
ATOM 664 C C . LEU A 1 84 ? -12.088 -0.797 18.229 1.00 77.56 84 LEU A C 1
ATOM 666 O O . LEU A 1 84 ? -12.676 -0.098 19.046 1.00 77.56 84 LEU A O 1
ATOM 670 N N . LEU A 1 85 ? -12.709 -1.766 17.551 1.00 75.38 85 LEU A N 1
ATOM 671 C CA . LEU A 1 85 ? -14.124 -2.111 17.725 1.00 75.38 85 LEU A CA 1
ATOM 672 C C . LEU A 1 85 ? -14.370 -3.206 18.768 1.00 75.38 85 LEU A C 1
ATOM 674 O O . LEU A 1 85 ? -15.500 -3.319 19.256 1.00 75.38 85 LEU A O 1
ATOM 678 N N . LYS A 1 86 ? -13.353 -4.029 19.057 1.00 70.88 86 LYS A N 1
ATOM 679 C CA . LYS A 1 86 ? -13.378 -5.077 20.091 1.00 70.88 86 LYS A CA 1
ATOM 680 C C . LYS A 1 86 ? -13.053 -4.552 21.485 1.00 70.88 86 LYS A C 1
ATOM 682 O O . LYS A 1 86 ? -13.409 -5.217 22.446 1.00 70.88 86 LYS A O 1
ATOM 687 N N . SER A 1 87 ? -12.396 -3.399 21.585 1.00 55.84 87 SER A N 1
ATOM 688 C CA . SER A 1 87 ? -12.162 -2.688 22.841 1.00 55.84 87 SER A CA 1
ATOM 689 C C . SER A 1 87 ? -13.489 -2.193 23.429 1.00 55.84 87 SER A C 1
ATOM 691 O O . SER A 1 87 ? -13.870 -1.036 23.237 1.00 55.84 87 SER A O 1
ATOM 693 N N . LYS A 1 88 ? -14.208 -3.078 24.116 1.00 48.06 88 LYS A N 1
ATOM 694 C CA . LYS A 1 88 ? -15.246 -2.741 25.084 1.00 48.06 88 LYS A CA 1
ATOM 695 C C . LYS A 1 88 ? -15.148 -3.700 26.258 1.00 48.06 88 LYS A C 1
ATOM 697 O O . LYS A 1 88 ? -15.010 -4.912 25.984 1.00 48.06 88 LYS A O 1
#

Sequence (88 aa):
MFNFIIHSTKALLAGLWIMAILGLVSISPLPSEYQLYLLALAGIVLLVHLIEFFAMKTKVKSKSNIEISFVQTMLWGFGHWLPLLKSK

InterPro domains:
  IPR009525 Protein of unknown function DUF1145 [PF06611] (5-62)

Radius of gyration: 15.36 Å; Cα contacts (8 Å, |Δi|>4): 56; chains: 1; bounding box: 31×28×46 Å

Foldseek 3Di:
DVVVVLVVVLVVLVVLVVQLVCLVVVNHPDDPVVNVVSVVVNVVQLVVLVVVLVVCQVVLCVQQVDGDDSVCSSNNHPPPCVVSNVPD

Solvent-accessible surface area (backbone atoms only — not comparable to full-atom values): 5076 Å² total; per-residue (Å²): 111,70,68,57,52,54,52,52,53,45,51,50,51,52,50,48,52,52,52,39,50,29,42,76,72,71,70,43,94,60,58,69,73,58,42,52,54,48,42,52,50,52,51,52,54,48,51,52,40,48,55,48,39,63,69,41,45,60,56,43,32,73,71,58,72,45,83,73,52,65,67,53,36,67,67,64,39,92,64,67,57,51,65,59,71,60,70,118

pLDDT: mean 85.29, std 8.5, range [48.06, 94.56]

Secondary structure (DSSP, 8-state):
-HHHHHHHHHHHHHHHHHHHHHHHTT--SS-HHHHHHHHHHHHHHHHHHHHHHHHHHHHHHHHH-PPPPHHHHHHH-TTTTHHHHH--

Mean predicted aligned error: 5.83 Å